Protein AF-A0A0M8SY83-F1 (afdb_monomer_lite)

Foldseek 3Di:
DDKKKFKPPWAALVLCVVPCQEDDDPDDDDQWHFDWDDDPRGITTTIIHGPDPDLPCPVCVQVNLLVVLVSCVVIDIFMKDWDAHPPDPQRTWIWGQDPSHTDIGGDDDDDPVNDPDDDD

Structure (mmCIF, N/CA/C/O backbone):
data_AF-A0A0M8SY83-F1
#
_entry.id   AF-A0A0M8SY83-F1
#
loop_
_atom_site.group_PDB
_atom_site.id
_atom_site.type_symbol
_atom_site.label_atom_id
_atom_site.label_alt_id
_atom_site.label_comp_id
_atom_site.label_asym_id
_atom_site.label_entity_id
_atom_site.label_seq_id
_atom_site.pdbx_PDB_ins_code
_atom_site.Cartn_x
_atom_site.Cartn_y
_atom_site.Cartn_z
_atom_site.occupancy
_atom_site.B_iso_or_equiv
_atom_site.auth_seq_id
_atom_site.auth_comp_id
_atom_site.auth_asym_id
_atom_site.auth_atom_id
_atom_site.pdbx_PDB_model_num
ATOM 1 N N . MET A 1 1 ? 14.358 5.457 -5.465 1.00 68.44 1 MET A N 1
ATOM 2 C CA . MET A 1 1 ? 12.979 5.009 -5.795 1.00 68.44 1 MET A CA 1
ATOM 3 C C . MET A 1 1 ? 12.036 6.206 -5.736 1.00 68.44 1 MET A C 1
ATOM 5 O O . MET A 1 1 ? 12.262 7.077 -4.908 1.00 68.44 1 MET A O 1
ATOM 9 N N . THR A 1 2 ? 11.019 6.300 -6.595 1.00 69.88 2 THR A N 1
ATOM 10 C CA . THR A 1 2 ? 10.021 7.391 -6.545 1.00 69.88 2 THR A CA 1
ATOM 11 C C . THR A 1 2 ? 8.626 6.867 -6.870 1.00 69.88 2 THR A C 1
ATOM 13 O O . THR A 1 2 ? 8.481 5.949 -7.667 1.00 69.88 2 THR A O 1
ATOM 16 N N . GLY A 1 3 ? 7.580 7.438 -6.280 1.00 73.88 3 GLY A N 1
ATOM 17 C CA . GLY A 1 3 ? 6.197 7.056 -6.571 1.00 73.88 3 GLY A CA 1
ATOM 18 C C . GLY A 1 3 ? 5.347 6.929 -5.318 1.00 73.88 3 GLY A C 1
ATOM 19 O O . GLY A 1 3 ? 5.850 7.043 -4.205 1.00 73.88 3 GLY A O 1
ATOM 20 N N . GLU A 1 4 ? 4.054 6.715 -5.530 1.00 79.06 4 GLU A N 1
ATOM 21 C CA . GLU A 1 4 ? 3.058 6.613 -4.471 1.00 79.06 4 GLU A CA 1
ATOM 22 C C . GLU A 1 4 ? 1.994 5.576 -4.840 1.00 79.06 4 GLU A C 1
ATOM 24 O O . GLU A 1 4 ? 1.581 5.470 -6.003 1.00 79.06 4 GLU A O 1
ATOM 29 N N . ILE A 1 5 ? 1.544 4.823 -3.836 1.00 83.94 5 ILE A N 1
ATOM 30 C CA . ILE A 1 5 ? 0.338 3.995 -3.901 1.00 83.94 5 ILE A CA 1
ATOM 31 C C . ILE A 1 5 ? -0.709 4.646 -3.010 1.00 83.94 5 ILE A C 1
ATOM 33 O O . ILE A 1 5 ? -0.509 4.744 -1.803 1.00 83.94 5 ILE A O 1
ATOM 37 N N . ARG A 1 6 ? -1.816 5.075 -3.609 1.00 85.75 6 ARG A N 1
ATOM 38 C CA . ARG A 1 6 ? -2.984 5.619 -2.922 1.00 85.75 6 ARG A CA 1
ATOM 39 C C . ARG A 1 6 ? -3.895 4.509 -2.430 1.00 85.75 6 ARG A C 1
ATOM 41 O O . ARG A 1 6 ? -4.066 3.513 -3.133 1.00 85.75 6 ARG A O 1
ATOM 48 N N . ILE A 1 7 ? -4.501 4.726 -1.269 1.00 86.44 7 ILE A N 1
ATOM 49 C CA . ILE A 1 7 ? -5.448 3.804 -0.635 1.00 86.44 7 ILE A CA 1
ATOM 50 C C . ILE A 1 7 ? -6.800 4.512 -0.480 1.00 86.44 7 ILE A C 1
ATOM 52 O O . ILE A 1 7 ? -6.885 5.540 0.194 1.00 86.44 7 ILE A O 1
ATOM 56 N N . GLU A 1 8 ? -7.851 3.988 -1.116 1.00 84.62 8 GLU A N 1
ATOM 57 C CA . GLU A 1 8 ? -9.196 4.576 -1.129 1.00 84.62 8 GLU A CA 1
ATOM 58 C C . GLU A 1 8 ? -10.284 3.531 -0.790 1.00 84.62 8 GLU A C 1
ATOM 60 O O . GLU A 1 8 ? -10.384 2.514 -1.472 1.00 84.62 8 GLU A O 1
ATOM 65 N N . PRO A 1 9 ? -11.144 3.756 0.225 1.00 88.00 9 PRO A N 1
ATOM 66 C CA . PRO A 1 9 ? -11.067 4.849 1.198 1.00 88.00 9 PRO A CA 1
ATOM 67 C C . PRO A 1 9 ? -9.763 4.774 2.021 1.00 88.00 9 PRO A C 1
ATOM 69 O O . PRO A 1 9 ? -9.143 3.716 2.057 1.00 88.00 9 PRO A O 1
ATOM 72 N N . PRO A 1 10 ? -9.316 5.855 2.679 1.00 86.44 10 PRO A N 1
ATOM 73 C CA . PRO A 1 10 ? -8.140 5.790 3.546 1.00 86.44 10 PRO A CA 1
ATOM 74 C C . PRO A 1 10 ? -8.314 4.764 4.676 1.00 86.44 10 PRO A C 1
ATOM 76 O O . PRO A 1 10 ? -9.426 4.599 5.184 1.00 86.44 10 PRO A O 1
ATOM 79 N N . LEU A 1 11 ? -7.228 4.111 5.104 1.00 85.69 11 LEU A N 1
ATOM 80 C CA . LEU A 1 11 ? -7.266 3.229 6.279 1.00 85.69 11 LEU A CA 1
ATOM 81 C C . LEU A 1 11 ? -7.472 4.076 7.533 1.00 85.69 11 LEU A C 1
ATOM 83 O O . LEU A 1 11 ? -6.784 5.079 7.720 1.00 85.69 11 LEU A O 1
ATOM 87 N N . THR A 1 12 ? -8.353 3.654 8.426 1.00 86.75 12 THR A N 1
ATOM 88 C CA . THR A 1 12 ? -8.471 4.223 9.769 1.00 86.75 12 THR A CA 1
ATOM 89 C C . THR A 1 12 ? -7.334 3.742 10.668 1.00 86.75 12 THR A C 1
ATOM 91 O O . THR A 1 12 ? -6.771 2.663 10.473 1.00 86.75 12 THR A O 1
ATOM 94 N N . TRP A 1 13 ? -7.043 4.492 11.735 1.00 82.94 13 TRP A N 1
ATOM 95 C CA . TRP A 1 13 ? -6.104 4.044 12.766 1.00 82.94 13 TRP A CA 1
ATOM 96 C C . TRP A 1 13 ? -6.426 2.648 13.321 1.00 82.94 13 TRP A C 1
ATOM 98 O O . TRP A 1 13 ? -5.519 1.865 13.568 1.00 82.94 13 TRP A O 1
ATOM 108 N N . THR A 1 14 ? -7.708 2.304 13.494 1.00 86.38 14 THR A N 1
ATOM 109 C CA . THR A 1 14 ? -8.101 0.984 14.026 1.00 86.38 14 THR A CA 1
ATOM 110 C C . THR A 1 14 ? -7.733 -0.150 13.071 1.00 86.38 14 THR A C 1
ATOM 112 O O . THR A 1 14 ? -7.380 -1.234 13.526 1.00 86.38 14 THR A O 1
ATOM 115 N N . GLU A 1 15 ? -7.791 0.095 11.762 1.00 86.25 15 GLU A N 1
ATOM 116 C CA . GLU A 1 15 ? -7.423 -0.887 10.739 1.00 86.25 15 GLU A CA 1
ATOM 117 C C . GLU A 1 15 ? -5.903 -1.052 10.644 1.00 86.25 15 GLU A C 1
ATOM 119 O O . GLU A 1 15 ? -5.420 -2.171 10.484 1.00 86.25 15 GLU A O 1
ATOM 124 N N . CYS A 1 16 ? -5.133 0.034 10.776 1.00 82.19 16 CYS A N 1
ATOM 125 C CA . CYS A 1 16 ? -3.678 -0.025 10.627 1.00 82.19 16 CYS A CA 1
ATOM 126 C C . CYS A 1 16 ? -2.913 -0.273 11.940 1.00 82.19 16 CYS A C 1
ATOM 128 O O . CYS A 1 16 ? -1.759 -0.707 11.890 1.00 82.19 16 CYS A O 1
ATOM 130 N N . GLN A 1 17 ? -3.518 -0.049 13.112 1.00 82.38 17 GLN A N 1
ATOM 131 C CA . GLN A 1 17 ? -2.879 -0.267 14.410 1.00 82.38 17 GLN A CA 1
ATOM 132 C C . GLN A 1 17 ? -2.520 -1.750 14.593 1.00 82.38 17 GLN A C 1
ATOM 134 O O . GLN A 1 17 ? -3.383 -2.608 14.753 1.00 82.38 17 GLN A O 1
ATOM 139 N N . GLY A 1 18 ? -1.219 -2.047 14.618 1.00 78.31 18 GLY A N 1
ATOM 140 C CA . GLY A 1 18 ? -0.698 -3.416 14.719 1.00 78.31 18 GLY A CA 1
ATOM 141 C C . GLY A 1 18 ? -0.437 -4.086 13.368 1.00 78.31 18 GLY A C 1
ATOM 142 O O . GLY A 1 18 ? 0.093 -5.196 13.342 1.00 78.31 18 GLY A O 1
ATOM 143 N N . SER A 1 19 ? -0.738 -3.410 12.254 1.00 82.38 19 SER A N 1
ATOM 144 C CA . SER A 1 19 ? -0.233 -3.820 10.948 1.00 82.38 19 SER A CA 1
ATOM 145 C C . SER A 1 19 ? 1.281 -3.770 10.966 1.00 82.38 19 SER A C 1
ATOM 147 O O . SER A 1 19 ? 1.877 -2.810 11.464 1.00 82.38 19 SER A O 1
ATOM 149 N N . ARG A 1 20 ? 1.914 -4.782 10.366 1.00 80.94 20 ARG A N 1
ATOM 150 C CA . ARG A 1 20 ? 3.362 -4.767 10.227 1.00 80.94 20 ARG A CA 1
ATOM 151 C C . ARG A 1 20 ? 3.794 -3.497 9.506 1.00 80.94 20 ARG A C 1
ATOM 153 O O . ARG A 1 20 ? 4.736 -2.897 9.987 1.00 80.94 20 ARG A O 1
ATOM 160 N N . PHE A 1 21 ? 3.076 -3.046 8.473 1.00 78.94 21 PHE A N 1
ATOM 161 C CA . PHE A 1 21 ? 3.428 -1.928 7.583 1.00 78.94 21 PHE A CA 1
ATOM 162 C C . PHE A 1 21 ? 3.388 -0.529 8.229 1.00 78.94 21 PHE A C 1
ATOM 164 O O . PHE A 1 21 ? 3.747 0.456 7.584 1.00 78.94 21 PHE A O 1
ATOM 171 N N . LEU A 1 22 ? 2.953 -0.428 9.486 1.00 77.62 22 LEU A N 1
ATOM 172 C CA . LEU A 1 22 ? 2.865 0.827 10.221 1.00 77.62 22 LEU A CA 1
ATOM 173 C C . LEU A 1 22 ? 4.183 1.131 10.966 1.00 77.62 22 LEU A C 1
ATOM 175 O O . LEU A 1 22 ? 4.596 0.371 11.841 1.00 77.62 22 LEU A O 1
ATOM 179 N N . GLY A 1 23 ? 4.802 2.281 10.668 1.00 65.69 23 GLY A N 1
ATOM 180 C CA . GLY A 1 23 ? 6.030 2.771 11.319 1.00 65.69 23 GLY A CA 1
ATOM 181 C C . GLY A 1 23 ? 7.336 2.167 10.778 1.00 65.69 23 GLY A C 1
ATOM 182 O O . GLY A 1 23 ? 7.322 1.168 10.066 1.00 65.69 23 GLY A O 1
ATOM 183 N N . ARG A 1 24 ? 8.490 2.765 11.128 1.00 55.09 24 ARG A N 1
ATOM 184 C CA . ARG A 1 24 ? 9.818 2.219 10.778 1.00 55.09 24 ARG A CA 1
ATOM 185 C C . ARG A 1 24 ? 9.985 0.847 11.419 1.00 55.09 24 ARG A C 1
ATOM 187 O O . ARG A 1 24 ? 10.010 0.740 12.645 1.00 55.09 24 ARG A O 1
ATOM 194 N N . SER A 1 25 ? 10.106 -0.194 10.603 1.00 48.41 25 SER A N 1
ATOM 195 C CA . SER A 1 25 ? 10.320 -1.537 11.126 1.00 48.41 25 SER A CA 1
ATOM 196 C C . SER A 1 25 ? 11.703 -1.644 11.759 1.00 48.41 25 SER A C 1
ATOM 198 O O . SER A 1 25 ? 12.714 -1.370 11.118 1.00 48.41 25 SER 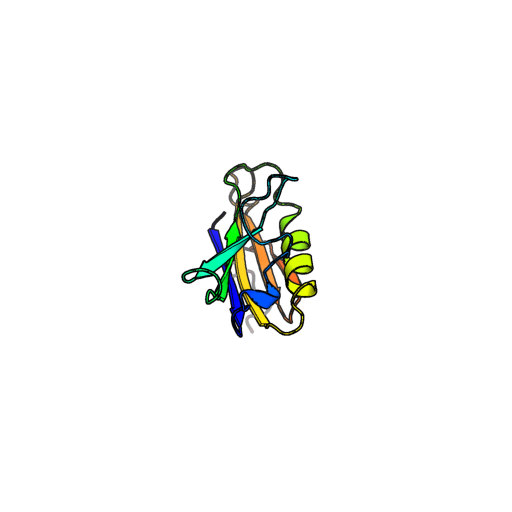A O 1
ATOM 200 N N . THR A 1 26 ? 11.765 -2.074 13.018 1.00 48.50 26 THR A N 1
ATOM 201 C CA . THR A 1 26 ? 13.013 -2.541 13.636 1.00 48.50 26 THR A CA 1
ATOM 202 C C . THR A 1 26 ? 13.357 -3.979 13.232 1.00 48.50 26 THR A C 1
ATOM 204 O O . THR A 1 26 ? 14.406 -4.479 13.627 1.00 48.50 26 THR A O 1
ATOM 207 N N . GLU A 1 27 ? 12.490 -4.655 12.467 1.00 48.38 27 GLU A N 1
ATOM 208 C CA . GLU A 1 27 ? 12.582 -6.082 12.152 1.00 48.38 27 GLU A CA 1
ATOM 209 C C . GLU A 1 27 ? 12.467 -6.328 10.636 1.00 48.38 27 GLU A C 1
ATOM 211 O O . GLU A 1 27 ? 11.377 -6.438 10.077 1.00 48.38 27 GLU A O 1
ATOM 216 N N . GLY A 1 28 ? 13.626 -6.459 9.984 1.00 54.56 28 GLY A N 1
ATOM 217 C CA . GLY A 1 28 ? 13.755 -6.898 8.590 1.00 54.56 28 GLY A CA 1
ATOM 218 C C . GLY A 1 28 ? 13.907 -5.771 7.555 1.00 54.56 28 GLY A C 1
ATOM 219 O O . GLY A 1 28 ? 13.624 -4.607 7.847 1.00 54.56 28 GLY A O 1
ATOM 220 N N . PRO A 1 29 ? 14.414 -6.089 6.348 1.00 54.38 29 PRO A N 1
ATOM 221 C CA . PRO A 1 29 ? 14.405 -5.160 5.225 1.00 54.38 29 PRO A CA 1
ATOM 222 C C . PRO A 1 29 ? 12.967 -5.013 4.726 1.00 54.38 29 PRO A C 1
ATOM 224 O O . PRO A 1 29 ? 12.297 -6.012 4.482 1.00 54.38 29 PRO A O 1
ATOM 227 N N . ARG A 1 30 ? 12.484 -3.780 4.598 1.00 64.25 30 ARG A N 1
ATOM 228 C CA . ARG A 1 30 ? 11.181 -3.501 3.996 1.00 64.25 30 ARG A CA 1
ATOM 229 C C . ARG A 1 30 ? 11.323 -2.486 2.898 1.00 64.25 30 ARG A C 1
ATOM 231 O O . ARG A 1 30 ? 12.143 -1.575 3.005 1.00 64.25 30 ARG A O 1
ATOM 238 N N . ALA A 1 31 ? 10.496 -2.643 1.877 1.00 67.50 31 ALA A N 1
ATOM 239 C CA . ALA A 1 31 ? 10.441 -1.702 0.778 1.00 67.50 31 ALA A CA 1
ATOM 240 C C . ALA A 1 31 ? 9.308 -0.678 0.951 1.00 67.50 31 ALA A C 1
ATOM 242 O O . ALA A 1 31 ? 9.366 0.362 0.303 1.00 67.50 31 ALA A O 1
ATOM 243 N N . LEU A 1 32 ? 8.313 -0.932 1.818 1.00 72.56 32 LEU A N 1
ATOM 244 C CA . LEU A 1 32 ? 7.116 -0.091 1.967 1.00 72.56 32 LEU A CA 1
ATOM 245 C C . LEU A 1 32 ? 6.791 0.303 3.412 1.00 72.56 32 LEU A C 1
ATOM 247 O O . LEU A 1 32 ? 6.790 -0.535 4.317 1.00 72.56 32 LEU A O 1
ATOM 251 N N . LEU A 1 33 ? 6.393 1.565 3.587 1.00 76.25 33 LEU A N 1
ATOM 252 C CA . LEU A 1 33 ? 5.806 2.111 4.811 1.00 76.25 33 LEU A CA 1
ATOM 253 C C . LEU A 1 33 ? 4.472 2.798 4.545 1.00 76.25 33 LEU A C 1
ATOM 255 O O . LEU A 1 33 ? 4.326 3.512 3.556 1.00 76.25 33 LEU A O 1
ATOM 259 N N . LEU A 1 34 ? 3.536 2.641 5.480 1.00 79.31 34 LEU A N 1
ATOM 260 C CA . LEU A 1 34 ? 2.296 3.409 5.517 1.00 79.31 34 LEU A CA 1
ATOM 261 C C . LEU A 1 34 ? 2.537 4.809 6.096 1.00 79.31 34 LEU A C 1
ATOM 263 O O . LEU A 1 34 ? 2.970 4.940 7.244 1.00 79.31 34 LEU A O 1
ATOM 267 N N . GLU A 1 35 ? 2.214 5.847 5.327 1.00 77.31 35 GLU A N 1
ATOM 268 C CA . GLU A 1 35 ? 2.250 7.232 5.798 1.00 77.31 35 GLU A CA 1
ATOM 269 C C . GLU A 1 35 ? 0.911 7.629 6.425 1.00 77.31 35 GLU A C 1
ATOM 271 O O . GLU A 1 35 ? -0.163 7.423 5.856 1.00 77.31 35 GLU A O 1
ATOM 276 N N . VAL A 1 36 ? 0.993 8.190 7.628 1.00 75.00 36 VAL A N 1
ATOM 277 C CA . VAL A 1 36 ? -0.149 8.540 8.469 1.00 75.00 36 VAL A CA 1
ATOM 278 C C . VAL A 1 36 ? -0.414 10.041 8.354 1.00 75.00 36 VAL A C 1
ATOM 280 O O . VAL A 1 36 ? 0.462 10.840 8.679 1.00 75.00 36 VAL A O 1
ATOM 283 N N . ASP A 1 37 ? -1.623 10.420 7.944 1.00 70.75 37 ASP A N 1
ATOM 284 C CA . ASP A 1 37 ? -2.074 11.812 7.902 1.00 70.75 37 ASP A CA 1
ATOM 285 C C . ASP A 1 37 ? -2.884 12.161 9.161 1.00 70.75 37 ASP A C 1
ATOM 287 O O . ASP A 1 37 ? -3.956 11.599 9.408 1.00 70.75 37 ASP A O 1
ATOM 291 N N . GLY A 1 38 ? -2.354 13.086 9.966 1.00 64.94 38 GLY A N 1
ATOM 292 C CA . GLY A 1 38 ? -2.969 13.585 11.199 1.00 64.94 38 GLY A CA 1
ATOM 293 C C . GLY A 1 38 ? -2.409 13.000 12.502 1.00 64.94 38 GLY A C 1
ATOM 294 O O . GLY A 1 38 ? -1.483 12.189 12.525 1.00 64.94 38 GLY A O 1
ATOM 295 N N . GLU A 1 39 ? -2.973 13.444 13.627 1.00 66.25 39 GLU A N 1
ATOM 296 C CA . GLU A 1 39 ? -2.601 12.952 14.956 1.00 66.25 39 GLU A CA 1
ATOM 297 C C . GLU A 1 39 ? -3.334 11.641 15.282 1.00 66.25 39 GLU A C 1
ATOM 299 O O . GLU A 1 39 ? -4.540 11.484 15.051 1.00 66.25 39 GLU A O 1
ATOM 304 N N . LEU A 1 40 ? -2.602 10.681 15.851 1.00 68.25 40 LEU A N 1
ATOM 305 C CA . LEU A 1 40 ? -3.191 9.453 16.383 1.00 68.25 40 LEU A CA 1
ATOM 306 C C . LEU A 1 40 ? -4.161 9.788 17.528 1.00 68.25 40 LEU A C 1
ATOM 308 O O . LEU A 1 40 ? -3.823 10.631 18.361 1.00 68.25 40 LEU A O 1
ATOM 312 N N . PRO A 1 41 ? -5.333 9.126 17.642 1.00 53.94 41 PRO A N 1
ATOM 313 C CA . PRO A 1 41 ? -5.824 7.959 16.893 1.00 53.94 41 PRO A CA 1
ATOM 314 C C . PRO A 1 41 ? -6.797 8.301 15.745 1.00 53.94 41 PRO A C 1
ATOM 316 O O . PRO A 1 41 ? -7.474 7.419 15.229 1.00 53.94 41 PRO A O 1
ATOM 319 N N . THR A 1 42 ? -6.934 9.573 15.369 1.00 59.31 42 THR A N 1
ATOM 320 C CA . THR A 1 42 ? -7.851 10.013 14.296 1.00 59.31 42 THR A CA 1
ATOM 321 C C . THR A 1 42 ? -7.232 9.964 12.905 1.00 59.31 42 THR A C 1
ATOM 323 O O . THR A 1 42 ? -7.863 10.373 11.935 1.00 59.31 42 THR A O 1
ATOM 326 N N . ALA A 1 43 ? -5.990 9.504 12.818 1.00 55.91 43 ALA A N 1
ATOM 327 C CA . ALA A 1 43 ? -5.221 9.575 11.602 1.00 55.91 43 ALA A CA 1
ATOM 328 C C . ALA A 1 43 ? -5.682 8.555 10.558 1.00 55.91 43 ALA A C 1
ATOM 330 O O . ALA A 1 43 ? -6.183 7.474 10.892 1.00 55.91 43 ALA A O 1
ATOM 331 N N . THR A 1 44 ? -5.470 8.906 9.294 1.00 57.38 44 THR A N 1
ATOM 332 C CA . THR A 1 44 ? -5.767 8.037 8.159 1.00 57.38 44 THR A CA 1
ATOM 333 C C . THR A 1 44 ? -4.524 7.755 7.339 1.00 57.38 44 THR A C 1
ATOM 335 O O . THR A 1 44 ? -3.688 8.636 7.169 1.00 57.38 44 THR A O 1
ATOM 338 N N . VAL A 1 45 ? -4.404 6.543 6.805 1.00 63.88 45 VAL A N 1
ATOM 339 C CA . VAL A 1 45 ? -3.303 6.188 5.904 1.00 63.88 45 VAL A CA 1
ATOM 340 C C . VAL A 1 45 ? -3.811 6.195 4.474 1.00 63.88 45 VAL A C 1
ATOM 342 O O . VAL A 1 45 ? -4.712 5.432 4.126 1.00 63.88 45 VAL A O 1
ATOM 345 N N . GLY A 1 46 ? -3.212 7.058 3.659 1.00 61.12 46 GLY A N 1
ATOM 346 C CA . GLY A 1 46 ? -3.546 7.200 2.245 1.00 61.12 46 GLY A CA 1
ATOM 347 C C . GLY A 1 46 ? -2.410 6.841 1.297 1.00 61.12 46 GLY A C 1
ATOM 348 O O . GLY A 1 46 ? -2.659 6.817 0.097 1.00 61.12 46 GLY A O 1
ATOM 349 N N . LEU A 1 47 ? -1.191 6.593 1.797 1.00 62.06 47 LEU A N 1
ATOM 350 C CA . LEU A 1 47 ? 0.007 6.431 0.971 1.00 62.06 47 LEU A CA 1
ATOM 351 C C . LEU A 1 47 ? 0.910 5.296 1.471 1.00 62.06 47 LEU A C 1
ATOM 353 O O . LEU A 1 47 ? 1.120 5.150 2.678 1.00 62.06 47 LEU A O 1
ATOM 357 N N . ALA A 1 48 ? 1.477 4.533 0.531 1.00 62.94 48 ALA A N 1
ATOM 358 C CA . ALA A 1 48 ? 2.623 3.657 0.772 1.00 62.94 48 ALA A CA 1
ATOM 359 C C . ALA A 1 48 ? 3.886 4.223 0.099 1.00 62.94 48 ALA A C 1
ATOM 361 O O . ALA A 1 48 ? 3.872 4.494 -1.107 1.00 62.94 48 ALA A O 1
ATOM 362 N N . LEU A 1 49 ? 4.960 4.399 0.877 1.00 64.56 49 LEU A N 1
ATOM 363 C CA . LEU A 1 49 ? 6.221 5.017 0.454 1.00 64.56 49 LEU A CA 1
ATOM 364 C C . LEU A 1 49 ? 7.420 4.056 0.564 1.00 64.56 49 LEU A C 1
ATOM 366 O O . LEU A 1 49 ? 7.415 3.189 1.438 1.00 64.56 49 LEU A O 1
ATOM 370 N N . PRO A 1 50 ? 8.470 4.249 -0.257 1.00 63.47 50 PRO A N 1
ATOM 371 C CA . PRO A 1 50 ? 9.769 3.603 -0.072 1.00 63.47 50 PRO A CA 1
ATOM 372 C C . PRO A 1 50 ? 10.382 3.816 1.313 1.00 63.47 50 PRO A C 1
ATOM 374 O O . PRO A 1 50 ? 10.486 4.959 1.750 1.00 63.47 50 PRO A O 1
ATOM 377 N N . ASP A 1 51 ? 10.876 2.749 1.955 1.00 63.31 51 ASP A N 1
ATOM 378 C CA . ASP A 1 51 ? 11.606 2.845 3.239 1.00 63.31 51 ASP A CA 1
ATOM 379 C C . ASP A 1 51 ? 13.136 3.016 3.081 1.00 63.31 51 ASP A C 1
ATOM 381 O O . ASP A 1 51 ? 13.822 3.293 4.065 1.00 63.31 51 ASP A O 1
ATOM 385 N N . ARG A 1 52 ? 13.721 2.853 1.876 1.00 62.22 52 ARG A N 1
ATOM 386 C CA . ARG A 1 52 ? 15.192 2.879 1.686 1.00 62.22 52 ARG A CA 1
ATOM 387 C C . ARG A 1 52 ? 15.681 3.493 0.371 1.00 62.22 52 ARG A C 1
ATOM 389 O O . ARG A 1 52 ? 15.038 3.362 -0.669 1.00 62.22 52 ARG A O 1
ATOM 396 N N . ASP A 1 53 ? 16.862 4.114 0.458 1.00 53.81 53 ASP A N 1
ATOM 397 C CA . ASP A 1 53 ? 17.706 4.564 -0.665 1.00 53.81 53 ASP A CA 1
ATOM 398 C C . ASP A 1 53 ? 18.759 3.515 -1.078 1.00 53.81 53 ASP A C 1
ATOM 400 O O . ASP A 1 53 ? 19.423 3.691 -2.096 1.00 53.81 53 ASP A O 1
ATOM 404 N N . ASP A 1 54 ? 18.925 2.431 -0.314 1.00 50.56 54 ASP A N 1
ATOM 405 C CA . ASP A 1 54 ? 19.909 1.394 -0.622 1.00 50.56 54 ASP A CA 1
ATOM 406 C C . ASP A 1 54 ? 19.405 0.492 -1.760 1.00 50.56 54 ASP A C 1
ATOM 408 O O . ASP A 1 54 ? 18.395 -0.198 -1.630 1.00 50.56 54 ASP A O 1
ATOM 412 N N . GLU A 1 55 ? 20.143 0.498 -2.873 1.00 50.44 55 GLU A N 1
ATOM 413 C CA . GLU A 1 55 ? 19.947 -0.301 -4.096 1.00 50.44 55 GLU A CA 1
ATOM 414 C C . GLU A 1 55 ? 19.971 -1.830 -3.877 1.00 50.44 55 GLU A C 1
ATOM 416 O O . GLU A 1 55 ? 19.793 -2.587 -4.830 1.00 50.44 55 GLU A O 1
ATOM 421 N N . GLU A 1 56 ? 20.169 -2.322 -2.647 1.00 51.03 56 GLU A N 1
ATOM 422 C CA . GLU A 1 56 ? 20.179 -3.758 -2.362 1.00 51.03 56 GLU A CA 1
ATOM 423 C C . GLU A 1 56 ? 18.785 -4.375 -2.571 1.00 51.03 56 GLU A C 1
ATOM 425 O O . GLU A 1 56 ? 17.932 -4.363 -1.687 1.00 51.03 56 GLU A O 1
ATOM 430 N N . SER A 1 57 ? 18.597 -4.937 -3.771 1.00 57.28 57 SER A N 1
ATOM 431 C CA . SER A 1 57 ? 17.547 -5.878 -4.173 1.00 57.28 57 SER A CA 1
ATOM 432 C C . SER A 1 57 ? 16.153 -5.474 -3.686 1.00 57.28 57 SER A C 1
ATOM 434 O O . SER A 1 57 ? 15.558 -6.047 -2.773 1.00 57.28 57 SER A O 1
ATOM 436 N N . LEU A 1 58 ? 15.569 -4.512 -4.399 1.00 64.38 58 LEU A N 1
ATOM 437 C CA . LEU A 1 58 ? 14.139 -4.204 -4.341 1.00 64.38 58 LEU A CA 1
ATOM 438 C C . LEU A 1 58 ? 13.258 -5.354 -4.879 1.00 64.38 58 LEU A C 1
ATOM 440 O O . LEU A 1 58 ? 12.075 -5.148 -5.118 1.00 64.38 58 LEU A O 1
ATOM 444 N N . ASP A 1 59 ? 13.791 -6.567 -5.062 1.00 67.00 59 ASP A N 1
ATOM 445 C CA . ASP A 1 59 ? 13.059 -7.714 -5.613 1.00 67.00 59 ASP A CA 1
ATOM 446 C C . ASP A 1 59 ? 11.826 -8.090 -4.781 1.00 67.00 59 ASP A C 1
ATOM 448 O O . ASP A 1 59 ? 10.873 -8.645 -5.318 1.00 67.00 59 ASP A O 1
ATOM 452 N N . TRP A 1 60 ? 11.804 -7.694 -3.508 1.00 75.31 60 TRP A N 1
ATOM 453 C CA . TRP A 1 60 ? 10.702 -7.919 -2.573 1.00 75.31 60 TRP A CA 1
ATOM 454 C C . TRP A 1 60 ? 9.589 -6.866 -2.644 1.00 75.31 60 TRP A C 1
ATOM 456 O O . TRP A 1 60 ? 8.589 -7.000 -1.951 1.00 75.31 60 TRP A O 1
ATOM 466 N N . LEU A 1 61 ? 9.726 -5.806 -3.449 1.00 78.88 61 LEU A N 1
ATOM 467 C CA . LEU A 1 61 ? 8.745 -4.714 -3.492 1.00 78.88 61 LEU A CA 1
ATOM 468 C C . LEU A 1 61 ? 7.374 -5.161 -4.022 1.00 78.88 61 LEU A C 1
ATOM 470 O O . LEU A 1 61 ? 6.346 -4.667 -3.560 1.00 78.88 61 LEU A O 1
ATOM 474 N N . GLU A 1 62 ? 7.353 -6.054 -5.014 1.00 85.88 62 GLU A N 1
ATOM 475 C CA . GLU A 1 62 ? 6.102 -6.612 -5.541 1.00 85.88 62 GLU A CA 1
ATOM 476 C C . GLU A 1 62 ? 5.383 -7.431 -4.466 1.00 85.88 62 GLU A C 1
ATOM 478 O O . GLU A 1 62 ? 4.192 -7.220 -4.234 1.00 85.88 62 GLU A O 1
ATOM 483 N N . ASP A 1 63 ? 6.130 -8.286 -3.765 1.00 86.31 63 ASP A N 1
ATOM 484 C CA . ASP A 1 63 ? 5.616 -9.116 -2.678 1.00 86.31 63 ASP A CA 1
ATOM 485 C C . ASP A 1 63 ? 5.126 -8.254 -1.507 1.00 86.31 63 ASP A C 1
ATOM 487 O O . ASP A 1 63 ? 3.978 -8.397 -1.092 1.00 86.31 63 ASP A O 1
ATOM 491 N N . ASP A 1 64 ? 5.927 -7.292 -1.035 1.00 85.06 64 ASP A N 1
ATOM 492 C CA . ASP A 1 64 ? 5.550 -6.356 0.034 1.00 85.06 64 ASP A CA 1
ATOM 493 C C . ASP A 1 64 ? 4.263 -5.590 -0.324 1.00 85.06 64 ASP A C 1
ATOM 495 O O . ASP A 1 64 ? 3.393 -5.390 0.531 1.00 85.06 64 ASP A O 1
ATOM 499 N N . LEU A 1 65 ? 4.113 -5.158 -1.586 1.00 86.56 65 LEU A N 1
ATOM 500 C CA . LEU A 1 65 ? 2.910 -4.456 -2.033 1.00 86.56 65 LEU A CA 1
ATOM 501 C C . LEU A 1 65 ? 1.701 -5.390 -2.106 1.00 86.56 65 LEU A C 1
ATOM 503 O O . LEU A 1 65 ? 0.605 -4.992 -1.711 1.00 86.56 65 LEU A O 1
ATOM 507 N N . GLN A 1 66 ? 1.873 -6.618 -2.594 1.00 90.56 66 GLN A N 1
ATOM 508 C CA . GLN A 1 66 ? 0.783 -7.588 -2.637 1.00 90.56 66 GLN A CA 1
ATOM 509 C C . GLN A 1 66 ? 0.334 -7.969 -1.224 1.00 90.56 66 GLN A C 1
ATOM 511 O O . GLN A 1 66 ? -0.862 -7.995 -0.950 1.00 90.56 66 GLN A O 1
ATOM 516 N N . GLU A 1 67 ? 1.276 -8.186 -0.310 1.00 90.00 67 GLU A N 1
ATOM 517 C CA . GLU A 1 67 ? 0.996 -8.457 1.096 1.00 90.00 67 GLU A CA 1
ATOM 518 C C . GLU A 1 67 ? 0.279 -7.285 1.781 1.00 90.00 67 GLU A C 1
ATOM 520 O O . GLU A 1 67 ? -0.559 -7.504 2.660 1.00 90.00 67 GLU A O 1
ATOM 525 N N . LEU A 1 68 ? 0.586 -6.044 1.387 1.00 87.25 68 LEU A N 1
ATOM 526 C CA . LEU A 1 68 ? -0.124 -4.856 1.853 1.00 87.25 68 LEU A CA 1
ATOM 527 C C . LEU A 1 68 ? -1.573 -4.840 1.349 1.00 87.25 68 LEU A C 1
ATOM 529 O O . LEU A 1 68 ? -2.485 -4.612 2.141 1.00 87.25 68 LEU A O 1
ATOM 533 N N . ILE A 1 69 ? -1.793 -5.113 0.060 1.00 89.44 69 ILE A N 1
ATOM 534 C CA . ILE A 1 69 ? -3.138 -5.186 -0.528 1.00 89.44 69 ILE A CA 1
ATOM 535 C C . ILE A 1 69 ? -3.961 -6.291 0.150 1.00 89.44 69 ILE A C 1
ATOM 537 O O . ILE A 1 69 ? -5.099 -6.061 0.562 1.00 89.44 69 ILE A O 1
ATOM 541 N N . ASP A 1 70 ? -3.369 -7.472 0.326 1.00 92.00 70 ASP A N 1
ATOM 542 C CA . ASP A 1 70 ? -4.025 -8.632 0.933 1.00 92.00 70 ASP A CA 1
ATOM 543 C C . ASP A 1 70 ? -4.363 -8.400 2.417 1.00 92.00 70 ASP A C 1
ATOM 545 O O . ASP A 1 70 ? -5.353 -8.937 2.921 1.00 92.00 70 ASP A O 1
ATOM 549 N N . ALA A 1 71 ? -3.577 -7.579 3.123 1.00 89.69 71 ALA A N 1
ATOM 550 C CA . ALA A 1 71 ? -3.844 -7.203 4.511 1.00 89.69 71 ALA A CA 1
ATOM 551 C C . ALA A 1 71 ? -5.058 -6.267 4.664 1.00 89.69 71 ALA A C 1
ATOM 553 O O . ALA A 1 71 ? -5.648 -6.214 5.745 1.00 89.69 71 ALA A O 1
ATOM 554 N N . PHE A 1 72 ? -5.453 -5.556 3.603 1.00 89.56 72 PHE A N 1
ATOM 555 C CA . PHE A 1 72 ? -6.500 -4.531 3.637 1.00 89.56 72 PHE A CA 1
ATOM 556 C C . PHE A 1 72 ? -7.539 -4.703 2.508 1.00 89.56 72 PHE A C 1
ATOM 558 O O . PHE A 1 72 ? -7.759 -3.784 1.718 1.00 89.56 72 PHE A O 1
ATOM 565 N N . PRO A 1 73 ? -8.260 -5.841 2.447 1.00 89.00 73 PRO A N 1
ATOM 566 C CA . PRO A 1 73 ? -9.121 -6.203 1.312 1.00 89.00 73 PRO A CA 1
ATOM 567 C C . PRO A 1 73 ? -10.365 -5.310 1.125 1.00 89.00 73 PRO A C 1
ATOM 569 O O . PRO A 1 73 ? -11.076 -5.450 0.133 1.00 89.00 73 PRO A O 1
ATOM 572 N N . GLY A 1 74 ? -10.665 -4.422 2.080 1.00 88.06 74 GLY A N 1
ATOM 573 C CA . GLY A 1 74 ? -11.762 -3.447 1.999 1.00 88.06 74 GLY A CA 1
ATOM 574 C C . GLY A 1 74 ? -11.394 -2.136 1.300 1.00 88.06 74 GLY A C 1
ATOM 575 O O . GLY A 1 74 ? -12.253 -1.265 1.168 1.00 88.06 74 GLY A O 1
ATOM 576 N N . HIS A 1 75 ? -10.139 -1.993 0.873 1.00 90.12 75 HIS A N 1
ATOM 577 C CA . HIS A 1 75 ? -9.599 -0.759 0.323 1.00 90.12 75 HIS A CA 1
ATOM 578 C C . HIS A 1 75 ? -9.083 -0.98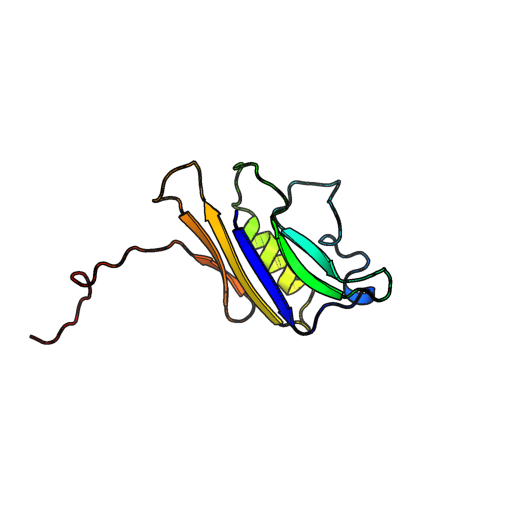0 -1.091 1.00 90.12 75 HIS A C 1
ATOM 580 O O . HIS A 1 75 ? -8.513 -2.018 -1.426 1.00 90.12 75 HIS A O 1
ATOM 586 N N . GLU A 1 76 ? -9.285 0.020 -1.933 1.00 88.38 76 GLU A N 1
ATOM 587 C CA . GLU A 1 76 ? -8.749 0.049 -3.275 1.00 88.38 76 GLU A CA 1
ATOM 588 C C . GLU A 1 76 ? -7.357 0.677 -3.260 1.00 88.38 76 GLU A C 1
ATOM 590 O O . GLU A 1 76 ? -7.159 1.786 -2.766 1.00 88.38 76 GLU A O 1
ATOM 595 N N . PHE A 1 77 ? -6.392 -0.032 -3.838 1.00 88.75 77 PHE A N 1
ATOM 596 C CA . PHE A 1 77 ? -5.025 0.443 -3.992 1.00 88.75 77 PHE A CA 1
ATOM 597 C C . PHE A 1 77 ? -4.811 0.889 -5.435 1.00 88.75 77 PHE A C 1
ATOM 599 O O . PHE A 1 77 ? -5.116 0.153 -6.375 1.00 88.75 77 PHE A O 1
ATOM 606 N N . ARG A 1 78 ? -4.280 2.096 -5.632 1.00 86.25 78 ARG A N 1
ATOM 607 C CA . ARG A 1 78 ? -4.000 2.648 -6.964 1.00 86.25 78 ARG A CA 1
ATOM 608 C C . ARG A 1 78 ? -2.712 3.436 -6.962 1.00 86.25 78 ARG A C 1
ATOM 610 O O . ARG A 1 78 ? -2.514 4.304 -6.126 1.00 86.25 78 ARG A O 1
ATOM 617 N N . GLY A 1 79 ? -1.872 3.221 -7.960 1.00 85.00 79 GLY A N 1
ATOM 618 C CA . GLY A 1 79 ? -0.676 4.028 -8.131 1.00 85.00 79 GLY A CA 1
ATOM 619 C C . GLY A 1 79 ? 0.463 3.229 -8.716 1.00 85.00 79 GLY A C 1
ATOM 620 O O . GLY A 1 79 ? 0.272 2.146 -9.276 1.00 85.00 79 GLY A O 1
ATOM 621 N N . ARG A 1 80 ? 1.653 3.806 -8.605 1.00 84.31 80 ARG A N 1
ATOM 622 C CA . ARG A 1 80 ? 2.868 3.167 -9.079 1.00 84.31 80 ARG A CA 1
ATOM 623 C C . ARG A 1 80 ? 4.067 3.597 -8.266 1.00 84.31 80 ARG A C 1
ATOM 625 O O . ARG A 1 80 ? 4.179 4.755 -7.868 1.00 84.31 80 ARG A O 1
ATOM 632 N N . ILE A 1 81 ? 5.004 2.678 -8.161 1.00 81.50 81 ILE A N 1
ATOM 633 C CA . ILE A 1 81 ? 6.334 2.910 -7.640 1.00 81.50 81 ILE A CA 1
ATOM 634 C C . ILE A 1 81 ? 7.322 2.637 -8.767 1.00 81.50 81 ILE A C 1
ATOM 636 O O . ILE A 1 81 ? 7.254 1.608 -9.431 1.00 81.50 81 ILE A O 1
ATOM 640 N N . GLN A 1 82 ? 8.223 3.581 -9.001 1.00 77.31 82 GLN A N 1
ATOM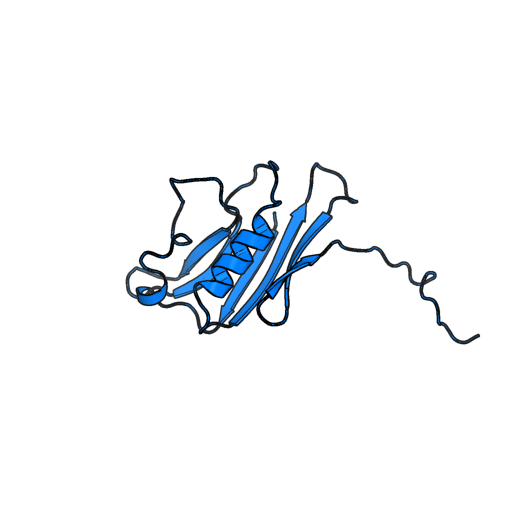 641 C CA . GLN A 1 82 ? 9.322 3.476 -9.947 1.00 77.31 82 GLN A CA 1
ATOM 642 C C . GLN A 1 82 ? 10.626 3.185 -9.211 1.00 77.31 82 GLN A C 1
ATOM 644 O O . GLN A 1 82 ? 11.033 3.899 -8.286 1.00 77.31 82 GLN A O 1
ATOM 649 N N . CYS A 1 83 ? 11.303 2.156 -9.691 1.00 74.06 83 CYS A N 1
ATOM 650 C CA . CYS A 1 83 ? 12.587 1.684 -9.221 1.00 74.06 83 CYS A CA 1
ATOM 651 C C . CYS A 1 83 ? 13.627 1.909 -10.323 1.00 74.06 83 CYS A C 1
ATOM 653 O O . CYS A 1 83 ? 13.377 1.716 -11.514 1.00 74.06 83 CYS A O 1
ATOM 655 N N . MET A 1 84 ? 14.811 2.343 -9.918 1.00 66.44 84 MET A N 1
ATOM 656 C CA . MET A 1 84 ? 15.990 2.298 -10.773 1.00 66.44 84 MET A CA 1
ATOM 657 C C . MET A 1 84 ? 16.838 1.158 -10.216 1.00 66.44 84 MET A C 1
ATOM 659 O O . MET A 1 84 ? 17.072 1.150 -9.009 1.00 66.44 84 MET A O 1
ATOM 663 N N . GLY A 1 85 ? 17.197 0.176 -11.048 1.00 60.44 85 GLY A N 1
ATOM 664 C CA . GLY A 1 85 ? 18.254 -0.785 -10.712 1.00 60.44 85 GLY A CA 1
ATOM 665 C C . GLY A 1 85 ? 19.626 -0.104 -10.661 1.00 60.44 85 GLY A C 1
ATOM 666 O O . GLY A 1 85 ? 19.680 1.124 -10.625 1.00 60.44 85 GLY A O 1
ATOM 667 N N . ASP A 1 86 ? 20.694 -0.905 -10.720 1.00 55.84 86 ASP A N 1
ATOM 668 C CA . ASP A 1 86 ? 22.116 -0.596 -10.449 1.00 55.84 86 ASP A CA 1
ATOM 669 C C . ASP A 1 86 ? 22.788 0.487 -11.346 1.00 55.84 86 ASP A C 1
ATOM 671 O O . ASP A 1 86 ? 23.942 0.371 -11.764 1.00 55.84 86 ASP A O 1
ATOM 675 N N . GLY A 1 87 ? 22.083 1.563 -11.695 1.00 51.62 87 GLY A N 1
ATOM 676 C CA . GLY A 1 87 ? 22.615 2.739 -12.382 1.00 51.62 87 GLY A CA 1
ATOM 677 C C . GLY A 1 87 ? 22.507 2.734 -13.909 1.00 51.62 87 GLY A C 1
ATOM 678 O O . GLY A 1 87 ? 22.991 3.676 -14.545 1.00 51.62 87 GLY A O 1
ATOM 679 N N . HIS A 1 88 ? 21.853 1.744 -14.525 1.00 55.31 88 HIS A N 1
ATOM 680 C CA . HIS A 1 88 ? 21.646 1.710 -15.976 1.00 55.31 88 HIS A CA 1
ATOM 681 C C . HIS A 1 88 ? 20.171 1.889 -16.387 1.00 55.31 88 HIS A C 1
ATOM 683 O O . HIS A 1 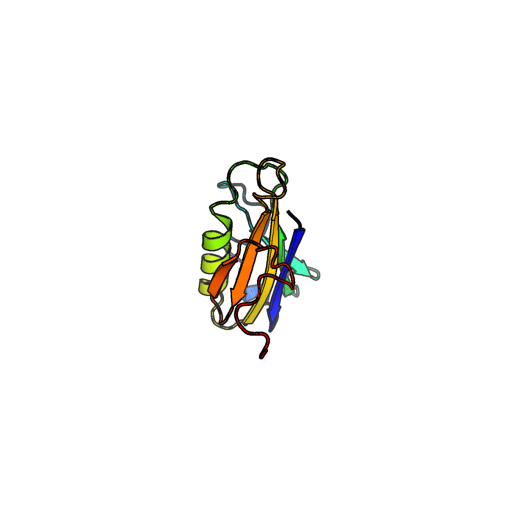88 ? 19.243 1.377 -15.769 1.00 55.31 88 HIS A O 1
ATOM 689 N N . TRP A 1 89 ? 19.940 2.643 -17.470 1.00 55.91 89 TRP A N 1
ATOM 690 C CA . TRP A 1 89 ? 18.603 2.998 -17.981 1.00 55.91 89 TRP A CA 1
ATOM 691 C C . TRP A 1 89 ? 17.783 1.792 -18.474 1.00 55.91 89 TRP A C 1
ATOM 693 O O . TRP A 1 89 ? 16.559 1.874 -18.554 1.00 55.91 89 TRP A O 1
ATOM 703 N N . ASN A 1 90 ? 18.444 0.683 -18.807 1.00 59.16 90 ASN A N 1
ATOM 704 C CA . ASN A 1 90 ? 17.830 -0.592 -19.187 1.00 59.16 90 ASN A CA 1
ATOM 705 C C . ASN A 1 90 ? 17.345 -1.410 -17.977 1.00 59.16 90 ASN A C 1
ATOM 707 O O . ASN A 1 90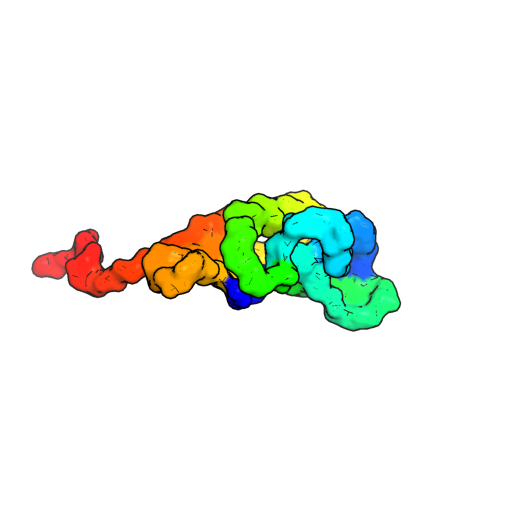 ? 16.568 -2.339 -18.171 1.00 59.16 90 ASN A O 1
ATOM 711 N N . ASP A 1 91 ? 17.751 -1.034 -16.762 1.00 66.69 91 ASP A N 1
ATOM 712 C CA . ASP A 1 91 ? 17.370 -1.698 -15.511 1.00 66.69 91 ASP A CA 1
ATOM 713 C C . ASP A 1 91 ? 16.317 -0.884 -14.741 1.00 66.69 91 ASP A C 1
ATOM 715 O O . ASP A 1 91 ? 16.092 -1.071 -13.544 1.00 66.69 91 ASP A O 1
ATOM 719 N N . MET A 1 92 ? 15.638 0.040 -15.431 1.00 72.12 92 MET A N 1
ATOM 720 C CA . MET A 1 92 ? 14.445 0.686 -14.899 1.00 72.12 92 MET A CA 1
ATOM 721 C C . MET A 1 92 ? 13.302 -0.323 -14.837 1.00 72.12 92 MET A C 1
ATOM 723 O O . MET A 1 92 ? 12.977 -0.992 -15.817 1.00 72.12 92 MET A O 1
ATOM 727 N N . TRP A 1 93 ? 12.642 -0.393 -13.692 1.00 79.75 93 TRP A N 1
ATOM 728 C CA . TRP A 1 93 ? 11.429 -1.178 -13.515 1.00 79.75 93 TRP A CA 1
ATOM 729 C C . TRP A 1 93 ? 10.533 -0.495 -12.484 1.00 79.75 93 TRP A C 1
ATOM 731 O O . TRP A 1 93 ? 10.892 0.514 -11.888 1.00 79.75 93 TRP A O 1
ATOM 741 N N . GLY A 1 94 ? 9.319 -0.975 -12.297 1.00 79.19 94 GLY A N 1
ATOM 742 C CA . GLY A 1 94 ? 8.442 -0.461 -11.259 1.00 79.19 94 GLY A CA 1
ATOM 743 C C . GLY A 1 94 ? 7.402 -1.480 -10.857 1.00 79.19 94 GLY A C 1
ATOM 744 O O . GLY A 1 94 ? 7.300 -2.538 -11.471 1.00 79.19 94 GLY A O 1
ATOM 745 N N . VAL A 1 95 ? 6.614 -1.137 -9.850 1.00 82.94 95 VAL A N 1
ATOM 746 C CA . VAL A 1 95 ? 5.427 -1.895 -9.459 1.00 82.94 95 VAL A CA 1
ATOM 747 C C . VAL A 1 95 ? 4.213 -0.999 -9.622 1.00 82.94 95 VAL A C 1
ATOM 749 O O . VAL A 1 95 ? 4.212 0.156 -9.194 1.00 82.94 95 VAL A O 1
ATOM 752 N N . VAL A 1 96 ? 3.185 -1.520 -10.275 1.00 84.62 96 VAL A N 1
ATOM 753 C CA . VAL A 1 96 ? 1.884 -0.866 -10.445 1.00 84.62 96 VAL A CA 1
ATOM 754 C C . VAL A 1 96 ? 0.813 -1.707 -9.774 1.00 84.62 96 VAL A C 1
ATOM 756 O O . VAL A 1 96 ? 0.955 -2.925 -9.686 1.00 84.62 96 VAL A O 1
ATOM 759 N N . VAL A 1 97 ? -0.271 -1.071 -9.335 1.00 84.81 97 VAL A N 1
ATOM 760 C CA . VAL A 1 97 ? -1.472 -1.808 -8.926 1.00 84.81 97 VAL A CA 1
ATOM 761 C C . VAL A 1 97 ? -2.450 -1.856 -10.093 1.00 84.81 97 VAL A C 1
ATOM 763 O O . VAL A 1 97 ? -2.899 -0.812 -10.568 1.00 84.81 97 VAL A O 1
ATOM 766 N N . ILE A 1 98 ? -2.770 -3.063 -10.559 1.00 85.62 98 ILE A N 1
ATOM 767 C CA . ILE A 1 98 ? -3.749 -3.326 -11.621 1.00 85.62 98 ILE A CA 1
ATOM 768 C C . ILE A 1 98 ? -4.720 -4.381 -11.098 1.00 85.62 98 ILE A C 1
ATOM 770 O O . ILE A 1 98 ? -4.292 -5.453 -10.676 1.00 85.62 98 ILE A O 1
ATOM 774 N N . ASP A 1 99 ? -6.017 -4.071 -11.108 1.00 85.69 99 ASP A N 1
ATOM 775 C CA . ASP A 1 99 ? -7.090 -4.974 -10.665 1.00 85.69 99 ASP A CA 1
ATOM 776 C C . ASP A 1 99 ? -6.854 -5.577 -9.263 1.00 85.69 99 ASP A C 1
ATOM 778 O O . ASP A 1 99 ? -7.091 -6.761 -9.020 1.00 85.69 99 ASP A O 1
ATOM 782 N N . GLY A 1 100 ? -6.345 -4.762 -8.329 1.00 85.44 100 GLY A N 1
ATOM 783 C CA . GLY A 1 100 ? -6.043 -5.191 -6.957 1.00 85.44 100 GLY A CA 1
ATOM 784 C C . GLY A 1 100 ? -4.824 -6.113 -6.839 1.00 85.44 100 GLY A C 1
ATOM 785 O O . GLY A 1 100 ? -4.678 -6.817 -5.843 1.00 85.44 100 GLY A O 1
ATOM 786 N N . ARG A 1 101 ? -3.954 -6.143 -7.852 1.00 88.25 101 ARG A N 1
ATOM 787 C CA . ARG A 1 101 ? -2.703 -6.904 -7.839 1.00 88.25 101 ARG A CA 1
ATOM 788 C C . ARG A 1 101 ? -1.508 -5.992 -8.028 1.00 88.25 101 ARG A C 1
ATOM 790 O O . ARG A 1 101 ? -1.520 -5.145 -8.921 1.00 88.25 101 ARG A O 1
ATOM 797 N N . ALA A 1 102 ? -0.480 -6.199 -7.213 1.00 87.44 102 ALA A N 1
ATOM 798 C CA . ALA A 1 102 ? 0.840 -5.656 -7.484 1.00 87.44 102 ALA A CA 1
ATOM 799 C C . ALA A 1 102 ? 1.411 -6.367 -8.718 1.00 87.44 102 ALA A C 1
ATOM 801 O O . ALA A 1 102 ? 1.329 -7.588 -8.820 1.00 87.44 102 ALA A O 1
ATOM 802 N N . GLN A 1 103 ? 1.931 -5.608 -9.678 1.00 86.75 103 GLN A N 1
ATOM 803 C CA . GLN A 1 103 ? 2.550 -6.160 -10.879 1.00 86.75 103 GLN A CA 1
ATOM 804 C C . GLN A 1 103 ? 3.853 -5.437 -11.172 1.00 86.75 103 GLN A C 1
ATOM 806 O O . GLN A 1 103 ? 3.875 -4.206 -11.299 1.00 86.75 103 GLN A O 1
ATOM 811 N N . ARG A 1 104 ? 4.932 -6.204 -11.338 1.00 85.75 104 ARG A N 1
ATOM 812 C CA . ARG A 1 104 ? 6.200 -5.679 -11.836 1.00 85.75 104 ARG A CA 1
ATOM 813 C C . ARG A 1 104 ? 6.088 -5.315 -13.315 1.00 85.75 104 ARG A C 1
ATOM 815 O O . ARG A 1 104 ? 5.659 -6.109 -14.148 1.00 85.75 104 ARG A O 1
ATOM 822 N N . VAL A 1 105 ? 6.512 -4.102 -13.648 1.00 82.50 105 VAL A N 1
ATOM 823 C CA . VAL A 1 105 ? 6.526 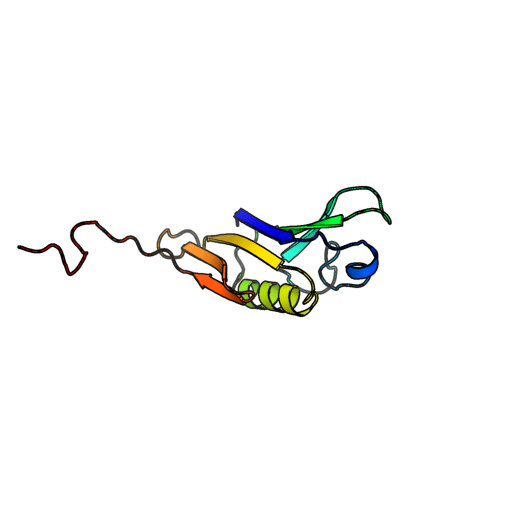-3.563 -15.009 1.00 82.50 105 VAL A CA 1
ATOM 824 C C . VAL A 1 105 ? 7.919 -3.071 -15.374 1.00 82.50 105 VAL A C 1
ATOM 826 O O . VAL A 1 105 ? 8.534 -2.297 -14.645 1.00 82.50 105 VAL A O 1
ATOM 829 N N . THR A 1 106 ? 8.407 -3.485 -16.539 1.00 80.62 106 THR A N 1
ATOM 830 C CA . THR A 1 106 ? 9.647 -2.969 -17.132 1.00 80.62 106 THR A CA 1
ATOM 831 C C . THR A 1 106 ? 9.272 -2.041 -18.287 1.00 80.62 106 THR A C 1
ATOM 833 O O . THR A 1 106 ? 8.619 -2.504 -19.227 1.00 80.62 106 THR A O 1
ATOM 836 N N . PRO A 1 107 ? 9.634 -0.744 -18.254 1.00 69.25 107 PRO A N 1
ATOM 837 C CA . PRO A 1 107 ? 9.374 0.169 -19.355 1.00 69.25 107 PRO A CA 1
ATOM 838 C C . PRO A 1 107 ? 10.024 -0.358 -20.635 1.00 69.25 107 PRO A C 1
ATOM 840 O O . PRO A 1 107 ? 11.216 -0.647 -20.664 1.00 69.25 107 PRO A O 1
ATOM 843 N N . GLN A 1 108 ? 9.239 -0.461 -21.702 1.00 68.38 108 GLN A N 1
ATOM 844 C CA . GLN A 1 108 ? 9.745 -0.738 -23.041 1.00 68.38 108 GLN A CA 1
ATOM 845 C C . GLN A 1 108 ? 9.740 0.576 -23.820 1.00 68.38 108 GLN A C 1
ATOM 847 O O . GLN A 1 108 ? 8.709 1.249 -23.901 1.00 68.38 108 GLN A O 1
ATOM 852 N N . VAL A 1 109 ? 10.884 0.959 -24.388 1.00 64.38 109 VAL A N 1
ATOM 853 C CA . VAL A 1 109 ? 10.928 2.056 -25.359 1.00 64.38 109 VAL A CA 1
ATOM 854 C C . VAL A 1 109 ? 10.408 1.502 -26.679 1.00 64.38 109 VAL A C 1
ATOM 856 O O . VAL A 1 109 ? 11.103 0.744 -27.348 1.00 64.38 109 VAL A O 1
ATOM 859 N N . ILE A 1 110 ? 9.177 1.861 -27.036 1.00 67.44 110 ILE A N 1
ATOM 860 C CA . ILE A 1 110 ? 8.599 1.538 -28.341 1.00 67.44 110 ILE A CA 1
ATOM 861 C C . ILE A 1 110 ? 8.821 2.746 -29.246 1.00 67.44 110 ILE A C 1
ATOM 863 O O . ILE A 1 110 ? 8.254 3.816 -29.012 1.00 67.44 110 ILE A O 1
ATOM 867 N N . TRP A 1 111 ? 9.659 2.588 -30.268 1.00 68.12 111 TRP A N 1
ATOM 868 C CA . TRP A 1 111 ? 9.798 3.598 -31.311 1.00 68.12 111 TRP A CA 1
ATOM 869 C C . TRP A 1 111 ? 8.584 3.536 -32.249 1.00 68.12 111 TRP A C 1
ATOM 871 O O . TRP A 1 111 ? 8.091 2.445 -32.533 1.00 68.12 111 TRP A O 1
ATOM 881 N N . PRO A 1 112 ? 8.082 4.679 -32.748 1.00 67.44 112 PRO A N 1
ATOM 882 C CA . PRO A 1 112 ? 6.887 4.714 -33.594 1.00 67.44 112 PRO A CA 1
ATOM 883 C C . PRO A 1 112 ? 7.005 3.850 -34.865 1.00 67.44 112 PRO A C 1
ATOM 885 O O . PRO A 1 112 ? 5.994 3.314 -35.321 1.00 67.44 112 PRO A O 1
ATOM 888 N N . ASP A 1 113 ? 8.223 3.644 -35.379 1.00 66.56 113 ASP A N 1
ATOM 889 C CA . ASP A 1 113 ? 8.502 2.815 -36.562 1.00 66.56 113 ASP A CA 1
ATOM 890 C C . ASP A 1 113 ? 8.478 1.294 -36.292 1.00 66.56 113 ASP A C 1
ATOM 892 O O . ASP A 1 113 ? 8.413 0.510 -37.237 1.00 66.56 113 ASP A O 1
ATOM 896 N N . ASP A 1 114 ? 8.471 0.863 -35.025 1.00 58.09 114 ASP A N 1
ATOM 897 C CA . ASP A 1 114 ? 8.434 -0.554 -34.617 1.00 58.09 114 ASP A CA 1
ATOM 898 C C . ASP A 1 114 ? 7.005 -1.074 -34.372 1.00 58.09 114 ASP A C 1
ATOM 900 O O . ASP A 1 114 ? 6.811 -2.164 -33.832 1.00 58.09 114 ASP A O 1
ATOM 904 N N . THR A 1 115 ? 5.974 -0.321 -34.767 1.00 60.34 115 THR A N 1
ATOM 905 C CA . THR A 1 115 ? 4.578 -0.761 -34.631 1.00 60.34 115 THR A CA 1
ATOM 906 C C . THR A 1 115 ? 4.210 -1.686 -35.804 1.00 60.34 115 THR A C 1
ATOM 908 O O . THR A 1 115 ? 4.077 -1.199 -36.932 1.00 60.34 115 THR A O 1
ATOM 911 N N . PRO A 1 116 ? 3.989 -3.004 -35.613 1.00 52.41 116 PRO A N 1
ATOM 912 C CA . PRO A 1 116 ? 3.541 -3.864 -36.699 1.00 52.41 116 PRO A CA 1
ATOM 913 C C . PRO A 1 116 ? 2.061 -3.578 -36.971 1.00 52.41 116 PRO A C 1
ATOM 915 O O . PRO A 1 116 ? 1.176 -4.146 -36.336 1.00 52.41 116 PRO A O 1
ATOM 918 N N . GLY A 1 117 ? 1.788 -2.663 -37.904 1.00 58.72 117 GLY A N 1
ATOM 919 C CA . GLY A 1 117 ? 0.423 -2.385 -38.354 1.00 58.72 117 GLY A CA 1
ATOM 920 C C . GLY A 1 117 ? 0.103 -0.931 -38.681 1.00 58.72 117 GLY A C 1
ATOM 921 O O . GLY A 1 117 ? -0.969 -0.463 -38.308 1.00 58.72 117 GLY A O 1
ATOM 922 N N . ALA A 1 118 ? 0.968 -0.216 -39.400 1.00 45.66 118 ALA A N 1
ATOM 923 C CA . ALA A 1 118 ? 0.481 0.898 -40.211 1.00 45.66 118 ALA A CA 1
ATOM 924 C C . ALA A 1 118 ? -0.046 0.316 -41.540 1.00 45.66 118 ALA A C 1
ATOM 926 O O . ALA A 1 118 ? 0.715 -0.376 -42.223 1.00 45.66 118 ALA A O 1
ATOM 927 N N . PRO A 1 119 ? -1.328 0.509 -41.909 1.00 51.75 119 PRO A N 1
ATOM 928 C CA . PRO A 1 119 ? -1.805 0.093 -43.223 1.00 51.75 119 PRO A CA 1
ATOM 929 C C . PRO A 1 119 ? -1.010 0.831 -44.307 1.00 51.75 119 PRO A C 1
ATOM 931 O O . PRO A 1 119 ? -0.814 2.044 -44.219 1.00 51.75 119 PRO A O 1
ATOM 934 N N . SER A 1 120 ? -0.517 0.056 -45.276 1.00 57.22 120 SER A N 1
ATOM 935 C CA . SER A 1 120 ? 0.209 0.522 -46.465 1.00 57.22 120 SER A CA 1
ATOM 936 C C . SER A 1 120 ? -0.653 1.376 -47.388 1.00 57.22 120 SER A C 1
ATOM 938 O O . SER A 1 120 ? -1.882 1.139 -47.433 1.00 57.22 120 SER A O 1
#

Secondary structure (DSSP, 8-state):
-EEEEEEEEEEEHHHHTT-TTBS--SSS--SEEEEEESSTTS-EEEEEEE-----S-GGGHHHHHHHHHHH-TTSEEEEEEEEE-SS-GGGEEEEEEETTEEEEE------GGG-S----

Radius of gyration: 17.0 Å; chains: 1; bounding box: 34×23×63 Å

Sequence (120 aa):
MTGEIRIEPPLTWTECQGSRFLGRSTEGPRALLLEVDGELPTATVGLALPDRDDEESLDWLEDDLQELIDAFPGHEFRGRIQCMGDGHWNDMWGVVVIDGRAQRVTPQVIWPDDTPGAPS

pLDDT: mean 72.64, std 13.05, range [45.66, 92.0]